Protein AF-A0A963RPZ9-F1 (afdb_monomer_lite)

Secondary structure (DSSP, 8-state):
-----SS---------SB--TT--SPPBS---S---EETTEE--TT-TTT--------PPP-

Radius of gyration: 16.12 Å; chains: 1; bounding box: 34×27×45 Å

Foldseek 3Di:
DPDDPDDDDPPPDPDAQQDDPPDPAGGHRDDDADWDADPVGTDDRPDCVGDPDDDDDDDDDD

Structure (mmCIF, N/CA/C/O backbone):
data_AF-A0A963RPZ9-F1
#
_entry.id   AF-A0A963RPZ9-F1
#
loop_
_atom_site.group_PDB
_atom_site.id
_atom_site.type_symbol
_atom_site.label_atom_id
_atom_site.label_alt_id
_atom_site.label_comp_id
_atom_site.label_asym_id
_atom_site.label_entity_id
_atom_site.label_seq_id
_atom_site.pdbx_PDB_ins_code
_atom_site.Cartn_x
_atom_site.Cartn_y
_atom_site.Cartn_z
_atom_site.occupancy
_atom_site.B_iso_or_equiv
_atom_site.auth_seq_id
_atom_site.auth_comp_id
_atom_site.auth_asym_id
_atom_site.auth_atom_id
_atom_site.pdbx_PDB_model_num
ATOM 1 N N . LEU A 1 1 ? -13.906 11.215 29.005 1.00 37.72 1 LEU A N 1
ATOM 2 C CA . LEU A 1 1 ? -12.998 12.208 28.394 1.00 37.72 1 LEU A CA 1
ATOM 3 C C . LEU A 1 1 ? -12.347 11.521 27.196 1.00 37.72 1 LEU A C 1
ATOM 5 O O . LEU A 1 1 ? -11.477 10.689 27.400 1.00 37.72 1 LEU A O 1
ATOM 9 N N . TYR A 1 2 ? -12.840 11.758 25.978 1.00 36.22 2 TYR A N 1
ATOM 10 C CA . TYR A 1 2 ? -12.232 11.247 24.738 1.00 36.22 2 TYR A CA 1
ATOM 11 C C . TYR A 1 2 ? -11.024 12.126 24.389 1.00 36.22 2 TYR A C 1
ATOM 13 O O . TYR A 1 2 ? -11.074 12.938 23.473 1.00 36.22 2 TYR A O 1
ATOM 21 N N . GLY A 1 3 ? -9.992 12.058 25.230 1.00 41.12 3 GLY A N 1
ATOM 22 C CA . GLY A 1 3 ? -8.800 12.897 25.164 1.00 41.12 3 GLY A CA 1
ATOM 23 C C . GLY A 1 3 ? -7.539 12.042 25.145 1.00 41.12 3 GLY A C 1
ATOM 24 O O . GLY A 1 3 ? -7.459 11.068 25.888 1.00 41.12 3 GLY A O 1
ATOM 25 N N . ALA A 1 4 ? -6.582 12.472 24.317 1.00 41.81 4 ALA A N 1
ATOM 26 C CA . ALA A 1 4 ? -5.271 11.884 24.020 1.00 41.81 4 ALA A CA 1
ATOM 27 C C . ALA A 1 4 ? -5.278 10.719 23.007 1.00 41.81 4 ALA A C 1
ATOM 29 O O . ALA A 1 4 ? -5.026 9.565 23.337 1.00 41.81 4 ALA A O 1
ATOM 30 N N . TRP A 1 5 ? -5.530 11.058 21.738 1.00 50.16 5 TRP A N 1
ATOM 31 C CA . TRP A 1 5 ? -5.324 10.200 20.560 1.00 50.16 5 TRP A CA 1
ATOM 32 C C . TRP A 1 5 ? -4.052 10.609 19.789 1.00 50.16 5 TRP A C 1
ATOM 34 O O . TRP A 1 5 ? -4.015 10.617 18.565 1.00 50.16 5 TRP A O 1
ATOM 44 N N . GLU A 1 6 ? -2.999 10.986 20.515 1.00 53.12 6 GLU A N 1
ATOM 45 C CA . GLU A 1 6 ? -1.697 11.358 19.956 1.00 53.12 6 GLU A CA 1
ATOM 46 C C . GLU A 1 6 ? -0.598 10.642 20.750 1.00 53.12 6 GLU A C 1
ATOM 48 O O . GLU A 1 6 ? -0.207 11.079 21.829 1.00 53.12 6 GLU A O 1
ATOM 53 N N . GLY A 1 7 ? -0.110 9.519 20.218 1.00 54.19 7 GLY A N 1
ATOM 54 C CA . GLY A 1 7 ? 1.143 8.902 20.664 1.00 54.19 7 GLY A CA 1
ATOM 55 C C . GLY A 1 7 ? 1.009 7.500 21.262 1.00 54.19 7 GLY A C 1
ATOM 56 O O . GLY A 1 7 ? 0.436 7.314 22.329 1.00 54.19 7 GLY A O 1
ATOM 57 N N . ASN A 1 8 ? 1.661 6.542 20.593 1.00 44.75 8 ASN A N 1
ATOM 58 C CA . ASN A 1 8 ? 2.022 5.190 21.049 1.00 44.75 8 ASN A CA 1
ATOM 59 C C . ASN A 1 8 ? 1.014 4.048 20.856 1.00 44.75 8 ASN A C 1
ATOM 61 O O . ASN A 1 8 ? 0.877 3.189 21.723 1.00 44.75 8 ASN A O 1
ATOM 65 N N . TRP A 1 9 ? 0.420 3.934 19.668 1.00 50.56 9 TRP A N 1
ATOM 66 C CA . TRP A 1 9 ? 0.074 2.603 19.160 1.00 50.56 9 TRP A CA 1
ATOM 67 C C . TRP A 1 9 ? 1.211 2.104 18.269 1.00 50.56 9 TRP A C 1
ATOM 69 O O . TRP A 1 9 ? 1.410 2.602 17.165 1.00 50.56 9 TRP A O 1
ATOM 79 N N . MET A 1 10 ? 1.966 1.119 18.757 1.00 54.53 10 MET A N 1
ATOM 80 C CA . MET A 1 10 ? 2.789 0.276 17.896 1.00 54.53 10 MET A CA 1
ATOM 81 C C . MET A 1 10 ? 1.849 -0.777 17.314 1.00 54.53 10 MET A C 1
ATOM 83 O O . MET A 1 10 ? 1.464 -1.720 18.006 1.00 54.53 10 MET A O 1
ATOM 87 N N . ALA A 1 11 ? 1.409 -0.593 16.072 1.00 55.81 11 ALA A N 1
ATOM 88 C CA . ALA A 1 11 ? 0.674 -1.639 15.379 1.00 55.81 11 ALA A CA 1
ATOM 89 C C . ALA A 1 11 ? 1.642 -2.803 15.125 1.00 55.81 11 ALA A C 1
ATOM 91 O O . ALA A 1 11 ? 2.447 -2.764 14.197 1.00 55.81 11 ALA A O 1
ATOM 92 N N . TYR A 1 12 ? 1.594 -3.823 15.983 1.00 57.31 12 TYR A N 1
ATOM 93 C CA . TYR A 1 12 ? 2.308 -5.075 15.759 1.00 57.31 12 TYR A CA 1
ATOM 94 C C . TYR A 1 12 ? 1.615 -5.811 14.617 1.00 57.31 12 TYR A C 1
ATOM 96 O O . TYR A 1 12 ? 0.658 -6.555 14.814 1.00 57.31 12 TYR A O 1
ATOM 104 N N . ASN A 1 13 ? 2.069 -5.544 13.400 1.00 64.88 13 ASN A N 1
ATOM 105 C CA . ASN A 1 13 ? 1.660 -6.299 12.234 1.00 64.88 13 ASN A CA 1
ATOM 106 C C . ASN A 1 13 ? 2.521 -7.575 12.179 1.00 64.88 13 ASN A C 1
ATOM 108 O O . ASN A 1 13 ? 3.739 -7.510 12.039 1.00 64.88 13 ASN A O 1
ATOM 112 N N . THR A 1 14 ? 1.874 -8.730 12.363 1.00 72.50 14 THR A N 1
ATOM 113 C CA . THR A 1 14 ? 2.485 -10.069 12.268 1.00 72.50 14 THR A CA 1
ATOM 114 C C . THR A 1 14 ? 2.235 -10.721 10.911 1.00 72.50 14 THR A C 1
ATOM 116 O O . THR A 1 14 ? 2.509 -11.907 10.742 1.00 72.50 14 THR A O 1
ATOM 119 N N . ALA A 1 15 ? 1.637 -9.988 9.971 1.00 80.12 15 ALA A N 1
ATOM 120 C CA . ALA A 1 15 ? 1.321 -10.511 8.661 1.00 80.12 15 ALA A CA 1
ATOM 121 C C . ALA A 1 15 ? 2.614 -10.654 7.857 1.00 80.12 15 ALA A C 1
ATOM 123 O O . ALA A 1 15 ? 3.363 -9.698 7.661 1.00 80.12 15 ALA A O 1
ATOM 124 N N . HIS A 1 16 ? 2.835 -11.876 7.400 1.00 82.31 16 HIS A N 1
ATOM 125 C CA . HIS A 1 16 ? 3.871 -12.266 6.463 1.00 82.31 16 HIS A CA 1
ATOM 126 C C . HIS A 1 16 ? 3.194 -12.918 5.250 1.00 82.31 16 HIS A C 1
ATOM 128 O O . HIS A 1 16 ? 2.030 -13.317 5.333 1.00 82.31 16 HIS A O 1
ATOM 134 N N . ASP A 1 17 ? 3.896 -12.992 4.120 1.00 87.94 17 ASP A N 1
ATOM 135 C CA . ASP A 1 17 ? 3.394 -13.583 2.868 1.00 87.94 17 ASP A CA 1
ATOM 136 C C . ASP A 1 17 ? 2.064 -12.967 2.386 1.00 87.94 17 ASP A C 1
ATOM 138 O O . ASP A 1 17 ? 1.131 -13.644 1.946 1.00 87.94 17 ASP A O 1
ATOM 142 N N . ILE A 1 18 ? 1.969 -11.640 2.460 1.00 88.81 18 ILE A N 1
ATOM 143 C CA . ILE A 1 18 ? 0.772 -10.873 2.123 1.00 88.81 18 ILE A CA 1
ATOM 144 C C . ILE A 1 18 ? 0.589 -10.851 0.603 1.00 88.81 18 ILE A C 1
ATOM 146 O O . ILE A 1 18 ? 1.291 -10.134 -0.112 1.00 88.81 18 ILE A O 1
ATOM 150 N N . LYS A 1 19 ? -0.406 -11.583 0.098 1.00 92.44 19 LYS A N 1
ATOM 151 C CA . LYS A 1 19 ? -0.844 -11.468 -1.298 1.00 92.44 19 LYS A CA 1
ATOM 152 C C . LYS A 1 19 ? -1.846 -10.322 -1.438 1.00 92.44 19 LYS A C 1
ATOM 154 O O . LYS A 1 19 ? -2.942 -10.382 -0.879 1.00 92.44 19 LYS A O 1
ATOM 159 N N . LEU A 1 20 ? -1.485 -9.285 -2.195 1.00 90.75 20 LEU A N 1
ATOM 160 C CA . LEU A 1 20 ? -2.393 -8.166 -2.449 1.00 90.75 20 LEU A CA 1
ATOM 161 C C . LEU A 1 20 ? -3.529 -8.592 -3.400 1.00 90.75 20 LEU A C 1
ATOM 163 O O . LEU A 1 20 ? -3.258 -9.207 -4.438 1.00 90.75 20 LEU A O 1
ATOM 167 N N . PRO A 1 21 ? -4.799 -8.273 -3.088 1.00 92.06 21 PRO A N 1
ATOM 168 C CA . PRO A 1 21 ? -5.916 -8.575 -3.974 1.00 92.06 21 PRO A CA 1
ATOM 169 C C . PRO A 1 21 ? -5.723 -7.947 -5.357 1.00 92.06 21 PRO A C 1
ATOM 171 O O . PRO A 1 21 ? -5.493 -6.746 -5.475 1.00 92.06 21 PRO A O 1
ATOM 174 N N . GLY A 1 22 ? -5.825 -8.764 -6.405 1.00 90.62 22 GLY A N 1
ATOM 175 C CA . GLY A 1 22 ? -5.674 -8.320 -7.793 1.00 90.62 22 GLY A CA 1
ATOM 176 C C . GLY A 1 22 ? -4.230 -8.162 -8.281 1.00 90.62 22 GLY A C 1
ATOM 177 O O . GLY A 1 22 ? -4.050 -7.941 -9.474 1.00 90.62 22 GLY A O 1
ATOM 178 N N . SER A 1 23 ? -3.226 -8.327 -7.412 1.00 91.38 23 SER A N 1
ATOM 179 C CA . SER A 1 23 ? -1.814 -8.246 -7.800 1.00 91.38 23 SER A CA 1
ATOM 180 C C . SER A 1 23 ? -1.317 -9.536 -8.460 1.00 91.38 23 SER A C 1
ATOM 182 O O . SER A 1 23 ? -1.561 -10.648 -7.970 1.00 91.38 23 SER A O 1
ATOM 184 N N . GLN A 1 24 ? -0.579 -9.384 -9.558 1.00 90.88 24 GLN A N 1
ATOM 185 C CA . GLN A 1 24 ? 0.168 -10.463 -10.206 1.00 90.88 24 GLN A CA 1
ATOM 186 C C . GLN A 1 24 ? 1.543 -10.680 -9.564 1.00 90.88 24 GLN A C 1
ATOM 188 O O . GLN A 1 24 ? 2.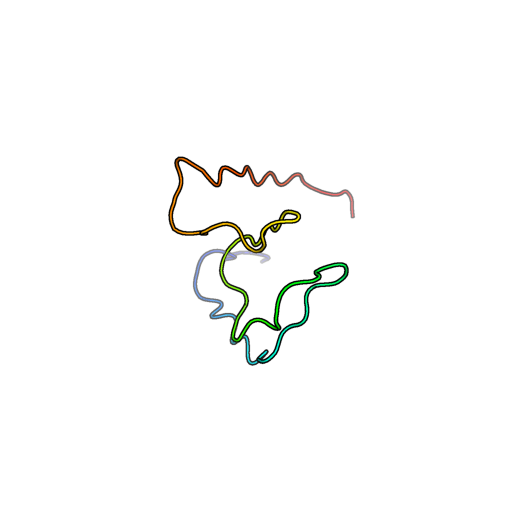071 -11.786 -9.648 1.00 90.88 24 GLN A O 1
ATOM 193 N N . GLY A 1 25 ? 2.089 -9.677 -8.875 1.00 87.44 25 GLY A N 1
ATOM 194 C CA . GLY A 1 25 ? 3.371 -9.762 -8.184 1.00 87.44 25 GLY A CA 1
ATOM 195 C C . GLY A 1 25 ? 3.396 -10.712 -6.982 1.00 87.44 25 GLY A C 1
ATOM 196 O O . GLY A 1 25 ? 2.361 -11.128 -6.453 1.00 87.44 25 GLY A O 1
ATOM 197 N N . ASP A 1 26 ? 4.601 -11.074 -6.547 1.00 91.00 26 ASP A N 1
ATOM 198 C CA . ASP A 1 26 ? 4.812 -11.999 -5.430 1.00 91.00 26 ASP A CA 1
ATOM 199 C C . ASP A 1 26 ? 4.236 -11.493 -4.099 1.00 91.00 26 ASP A C 1
ATOM 201 O O . ASP A 1 26 ? 3.960 -10.306 -3.908 1.00 91.00 26 ASP A O 1
ATOM 205 N N . ALA A 1 27 ? 4.039 -12.421 -3.162 1.00 91.75 27 ALA A N 1
ATOM 206 C CA . ALA A 1 27 ? 3.588 -12.088 -1.820 1.00 91.75 27 ALA A CA 1
ATOM 207 C C . ALA A 1 27 ? 4.622 -11.216 -1.088 1.00 91.75 27 ALA A C 1
ATOM 209 O O . ALA A 1 27 ? 5.829 -11.445 -1.168 1.00 91.75 27 ALA A O 1
ATOM 210 N N . LEU A 1 28 ? 4.140 -10.221 -0.345 1.00 88.88 28 LEU A N 1
ATOM 211 C CA . LEU A 1 28 ? 4.993 -9.306 0.402 1.00 88.88 28 LEU A CA 1
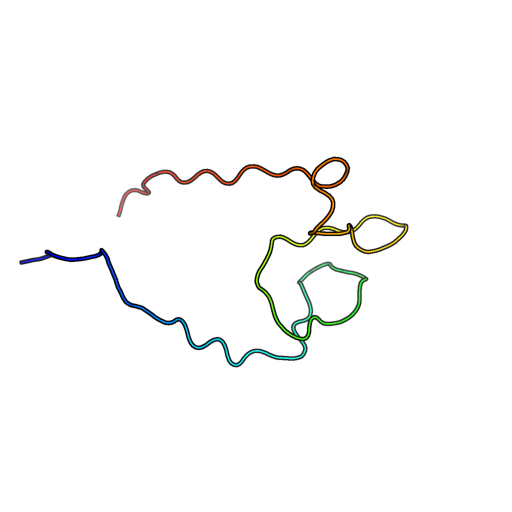ATOM 212 C C . LEU A 1 28 ? 5.336 -9.900 1.762 1.00 88.88 28 LEU A C 1
ATOM 214 O O . LEU A 1 28 ? 4.453 -10.332 2.500 1.00 88.88 28 LEU A O 1
ATOM 218 N N . GLY A 1 29 ? 6.610 -9.834 2.144 1.00 86.75 29 GLY A N 1
ATOM 219 C CA . GLY A 1 29 ? 7.025 -10.206 3.498 1.00 86.75 29 GLY A CA 1
ATOM 220 C C . GLY A 1 29 ? 6.402 -9.309 4.576 1.00 86.75 29 GLY A C 1
ATOM 221 O O . GLY A 1 29 ? 6.179 -9.768 5.689 1.00 86.75 29 GLY A O 1
ATOM 222 N N . PHE A 1 30 ? 6.108 -8.047 4.242 1.00 84.38 30 PHE A N 1
ATOM 223 C CA . PHE A 1 30 ? 5.446 -7.074 5.111 1.00 84.38 30 PHE A CA 1
ATOM 224 C C . PHE A 1 30 ? 4.872 -5.911 4.283 1.00 84.38 30 PHE A C 1
ATOM 226 O O . PHE A 1 30 ? 5.444 -5.543 3.257 1.00 84.38 30 PHE A O 1
ATOM 233 N N . PHE A 1 31 ? 3.775 -5.294 4.733 1.00 84.69 31 PHE A N 1
ATOM 234 C CA . PHE A 1 31 ? 3.143 -4.159 4.048 1.00 84.69 31 PHE A CA 1
ATOM 235 C C . PHE A 1 31 ? 3.334 -2.860 4.844 1.00 84.69 31 PHE A C 1
ATOM 237 O O . PHE A 1 31 ? 2.618 -2.607 5.813 1.00 84.69 31 PHE A O 1
ATOM 244 N N . MET A 1 32 ? 4.317 -2.049 4.436 1.00 84.25 32 MET A N 1
ATOM 245 C CA . MET A 1 32 ? 4.684 -0.788 5.108 1.00 84.25 32 MET A CA 1
ATOM 246 C C . MET A 1 32 ? 4.434 0.459 4.262 1.00 84.25 32 MET A C 1
ATOM 248 O O . MET A 1 32 ? 4.113 1.516 4.799 1.00 84.25 32 MET A O 1
ATOM 252 N N . TYR A 1 33 ? 4.608 0.343 2.948 1.00 86.25 33 TYR A N 1
ATOM 253 C CA . TYR A 1 33 ? 4.523 1.451 2.007 1.00 86.25 33 TYR A CA 1
ATOM 254 C C . TYR A 1 33 ? 3.442 1.175 0.966 1.00 86.25 33 TYR A C 1
ATOM 256 O O . TYR A 1 33 ? 3.042 0.023 0.782 1.00 86.25 33 TYR A O 1
ATOM 264 N N . PRO A 1 34 ? 2.953 2.214 0.271 1.00 89.00 34 PRO A N 1
ATOM 265 C CA . PRO A 1 34 ? 2.098 2.014 -0.885 1.00 89.00 34 PRO A CA 1
ATOM 266 C C . PRO A 1 34 ? 2.791 1.135 -1.917 1.00 89.00 34 PRO A C 1
ATOM 268 O O . PRO A 1 34 ? 3.956 1.343 -2.240 1.00 89.00 34 PRO A O 1
ATOM 271 N N . MET A 1 35 ? 2.041 0.175 -2.438 1.00 91.00 35 MET A N 1
ATOM 272 C CA . MET A 1 35 ? 2.507 -0.754 -3.455 1.00 91.00 35 MET A CA 1
ATOM 273 C C . MET A 1 35 ? 1.727 -0.496 -4.737 1.00 91.00 35 MET A C 1
ATOM 275 O O . MET A 1 35 ? 0.510 -0.300 -4.698 1.00 91.00 35 MET A O 1
ATOM 279 N N . ALA A 1 36 ? 2.420 -0.508 -5.867 1.00 90.69 36 ALA A N 1
ATOM 280 C CA . ALA A 1 36 ? 1.819 -0.443 -7.189 1.00 90.69 36 ALA A CA 1
ATOM 281 C C . ALA A 1 36 ? 2.582 -1.371 -8.134 1.00 90.69 36 ALA A C 1
ATOM 283 O O . ALA A 1 36 ? 3.780 -1.590 -7.954 1.00 90.69 36 ALA A O 1
ATOM 284 N N . GLU A 1 37 ? 1.907 -1.857 -9.170 1.00 92.06 37 GLU A N 1
ATOM 285 C CA . GLU A 1 37 ? 2.503 -2.675 -10.225 1.00 92.06 37 GLU A CA 1
ATOM 286 C C . GLU A 1 37 ? 1.950 -2.281 -11.602 1.00 92.06 37 GLU A C 1
ATOM 288 O O . GLU A 1 37 ? 0.851 -1.730 -11.716 1.00 92.06 37 GLU A O 1
ATOM 293 N N . ASN A 1 38 ? 2.724 -2.555 -12.649 1.00 90.56 38 ASN A N 1
ATOM 294 C CA . ASN A 1 38 ? 2.298 -2.522 -14.045 1.00 90.56 38 ASN A CA 1
ATOM 295 C C . ASN A 1 38 ? 2.582 -3.894 -14.702 1.00 90.56 38 ASN A C 1
ATOM 297 O O . ASN A 1 38 ? 2.927 -4.861 -14.026 1.00 90.56 38 ASN A O 1
ATOM 301 N N . ALA A 1 39 ? 2.449 -3.995 -16.028 1.00 90.94 39 ALA A N 1
ATOM 302 C CA . ALA A 1 39 ? 2.739 -5.238 -16.753 1.00 90.94 39 ALA A CA 1
ATOM 303 C C . ALA A 1 39 ? 4.209 -5.704 -16.649 1.00 90.94 39 ALA A C 1
ATOM 305 O O . ALA A 1 39 ? 4.494 -6.868 -16.920 1.00 90.94 39 ALA A O 1
ATOM 306 N N . GLU A 1 40 ? 5.130 -4.814 -16.276 1.00 89.81 40 GLU A N 1
ATOM 307 C CA . GLU A 1 40 ? 6.562 -5.084 -16.105 1.00 89.81 40 GLU A CA 1
ATOM 308 C C . GLU A 1 40 ? 6.909 -5.486 -14.660 1.00 89.81 40 GLU A C 1
ATOM 310 O O . GLU A 1 40 ? 7.998 -6.002 -14.416 1.00 89.81 40 GLU A O 1
ATOM 315 N N . GLY A 1 41 ? 5.981 -5.304 -13.714 1.00 89.75 41 GLY A N 1
ATOM 316 C CA . GLY A 1 41 ? 6.121 -5.713 -12.319 1.00 89.75 41 GLY A CA 1
ATOM 317 C C . GLY A 1 41 ? 5.909 -4.572 -11.326 1.00 89.75 41 GLY A C 1
ATOM 318 O O . GLY A 1 41 ? 5.197 -3.605 -11.596 1.00 89.75 41 GLY A O 1
ATOM 319 N N . TRP A 1 42 ? 6.499 -4.719 -10.139 1.00 91.69 42 TRP A N 1
ATOM 320 C CA . TRP A 1 42 ? 6.388 -3.753 -9.046 1.00 91.69 42 TRP A CA 1
ATOM 321 C C . TRP A 1 42 ? 7.122 -2.445 -9.352 1.00 91.69 42 TRP A C 1
ATOM 323 O O . TRP A 1 42 ? 8.249 -2.457 -9.845 1.00 91.69 42 TRP A O 1
ATOM 333 N N . PHE A 1 43 ? 6.522 -1.319 -8.966 1.00 91.25 43 PHE A N 1
ATOM 334 C CA . PHE A 1 43 ? 7.246 -0.053 -8.882 1.00 91.25 43 PHE A CA 1
ATOM 335 C C . PHE A 1 43 ? 8.207 -0.064 -7.689 1.00 91.25 43 PHE A C 1
ATOM 337 O O . PHE A 1 43 ? 7.893 -0.606 -6.625 1.00 91.25 43 PHE A O 1
ATOM 344 N N . ASP A 1 44 ? 9.355 0.598 -7.838 1.00 89.00 44 ASP A N 1
ATOM 345 C CA . ASP A 1 44 ? 10.250 0.842 -6.712 1.00 89.00 44 ASP A CA 1
ATOM 346 C C . ASP A 1 44 ? 9.686 1.943 -5.803 1.00 89.00 44 ASP A C 1
ATOM 348 O O . ASP A 1 44 ? 9.691 3.136 -6.124 1.00 89.00 44 ASP A O 1
ATOM 352 N N . GLN A 1 45 ? 9.238 1.525 -4.622 1.00 84.00 45 GLN A N 1
ATOM 353 C CA . GLN A 1 45 ? 8.703 2.398 -3.582 1.00 84.00 45 GLN A CA 1
ATOM 354 C C . GLN A 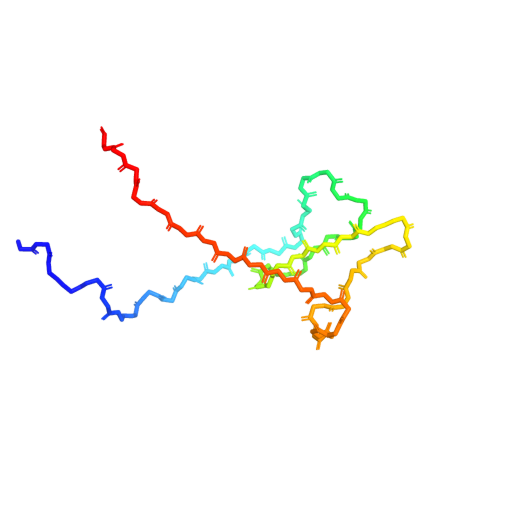1 45 ? 9.713 3.422 -3.030 1.00 84.00 45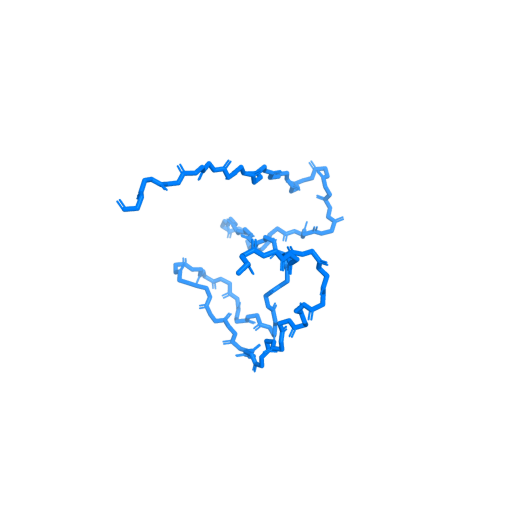 GLN A C 1
ATOM 356 O O . GLN A 1 45 ? 9.303 4.397 -2.396 1.00 84.00 45 GLN A O 1
ATOM 361 N N . TYR A 1 46 ? 11.015 3.232 -3.273 1.00 86.56 46 TYR A N 1
ATOM 362 C CA . TYR A 1 46 ? 12.083 4.144 -2.857 1.00 86.56 46 TYR A CA 1
ATOM 363 C C . TYR A 1 46 ? 12.495 5.150 -3.937 1.00 86.56 46 TYR A C 1
ATOM 365 O O . TYR A 1 46 ? 13.312 6.030 -3.655 1.00 86.56 46 TYR A O 1
ATOM 373 N N . THR A 1 47 ? 11.907 5.077 -5.137 1.00 89.25 47 THR A N 1
ATOM 374 C CA . THR A 1 47 ? 12.208 5.984 -6.252 1.00 89.25 47 THR A CA 1
ATOM 375 C C . THR A 1 47 ? 11.065 6.995 -6.459 1.00 89.25 47 THR A C 1
ATOM 377 O O . THR A 1 47 ? 10.175 6.796 -7.289 1.00 89.25 47 THR A O 1
ATOM 380 N N . PRO A 1 48 ? 11.067 8.147 -5.751 1.00 83.75 48 PRO A N 1
ATOM 381 C CA . PRO A 1 48 ? 9.957 9.108 -5.774 1.00 83.75 48 PRO A CA 1
ATOM 382 C C . PRO A 1 48 ? 9.779 9.833 -7.116 1.00 83.75 48 PRO A C 1
ATOM 384 O O . PRO A 1 48 ? 8.748 10.464 -7.349 1.00 83.75 48 PRO A O 1
ATOM 387 N N . ALA A 1 49 ? 10.777 9.789 -8.003 1.00 87.56 49 ALA A N 1
ATOM 388 C CA . ALA A 1 49 ? 10.658 10.333 -9.354 1.00 87.56 49 ALA A CA 1
ATOM 389 C C . ALA A 1 49 ? 9.705 9.496 -10.226 1.00 87.56 49 ALA A C 1
ATOM 391 O O . ALA A 1 49 ? 8.984 10.050 -11.062 1.00 87.56 49 ALA A O 1
ATOM 392 N N . GLU A 1 50 ? 9.679 8.184 -9.995 1.00 86.25 50 GLU A N 1
ATOM 393 C CA . GLU A 1 50 ? 8.946 7.201 -10.794 1.00 86.25 50 GLU A CA 1
ATOM 394 C C . GLU A 1 50 ? 7.658 6.756 -10.097 1.00 86.25 50 GLU A C 1
ATOM 396 O O . GLU A 1 50 ? 6.647 6.541 -10.762 1.00 86.25 50 GLU A O 1
ATOM 401 N N . PHE A 1 51 ? 7.642 6.738 -8.759 1.00 89.19 51 PHE A N 1
ATOM 402 C CA . PHE A 1 51 ? 6.473 6.370 -7.970 1.00 89.19 51 PHE A CA 1
ATOM 403 C C . PHE A 1 51 ? 5.972 7.527 -7.097 1.00 89.19 51 PHE A C 1
ATOM 405 O O . PHE A 1 51 ? 6.502 7.828 -6.027 1.00 89.19 51 PHE A O 1
ATOM 412 N N . ARG A 1 52 ? 4.912 8.193 -7.572 1.00 89.88 52 ARG A N 1
ATOM 413 C CA . ARG A 1 52 ? 4.270 9.334 -6.902 1.00 89.88 52 ARG A CA 1
ATOM 414 C C . ARG A 1 52 ? 2.842 8.990 -6.518 1.00 89.88 52 ARG A C 1
ATOM 416 O O . ARG A 1 52 ? 2.054 8.578 -7.363 1.00 89.88 52 ARG A O 1
ATOM 423 N N . TYR A 1 53 ? 2.489 9.238 -5.263 1.00 87.38 53 TYR A N 1
ATOM 424 C CA . TYR A 1 53 ? 1.144 9.011 -4.746 1.00 87.38 53 TYR A CA 1
ATOM 425 C C . TYR A 1 53 ? 0.716 10.143 -3.804 1.00 87.38 53 TYR A C 1
ATOM 427 O O . TYR A 1 53 ? 1.543 10.871 -3.255 1.00 87.38 53 TYR A O 1
ATOM 435 N N . LYS A 1 54 ? -0.599 10.296 -3.613 1.00 89.94 54 LYS A N 1
ATOM 436 C CA . LYS A 1 54 ? -1.200 11.230 -2.655 1.00 89.94 54 LYS A CA 1
ATOM 437 C C . LYS A 1 54 ? -2.259 10.494 -1.847 1.00 89.94 54 LYS A C 1
ATOM 439 O O . LYS A 1 54 ? -3.186 9.935 -2.422 1.00 89.94 54 LYS A O 1
ATOM 444 N N . ILE A 1 55 ? -2.135 10.535 -0.524 1.00 87.00 55 ILE A N 1
ATOM 445 C CA . ILE A 1 55 ? -3.145 10.019 0.402 1.00 87.00 55 ILE A CA 1
ATOM 446 C C . ILE A 1 55 ? -3.933 11.217 0.934 1.00 87.00 55 ILE A C 1
ATOM 448 O O . ILE A 1 55 ? -3.346 12.202 1.379 1.00 87.00 55 ILE A O 1
ATOM 452 N N . SER A 1 56 ? -5.259 11.153 0.865 1.00 90.25 56 SER A N 1
ATOM 453 C CA . SER A 1 56 ? -6.156 12.141 1.467 1.00 90.25 56 SER A CA 1
ATOM 454 C C . SER A 1 56 ? -7.175 11.437 2.346 1.00 90.25 56 SER A C 1
ATOM 456 O O . SER A 1 56 ? -7.670 10.376 1.974 1.00 90.25 56 SER A O 1
ATOM 458 N N . ALA A 1 57 ? -7.516 12.048 3.474 1.00 89.12 57 ALA A N 1
ATOM 459 C CA . ALA A 1 57 ? -8.562 11.574 4.365 1.00 89.12 57 ALA A CA 1
ATOM 460 C C . ALA A 1 57 ? -9.625 12.664 4.530 1.00 89.12 57 ALA A C 1
ATOM 462 O O . ALA A 1 57 ? -9.310 13.856 4.519 1.00 89.12 57 ALA A O 1
ATOM 463 N N . SER A 1 58 ? -10.876 12.248 4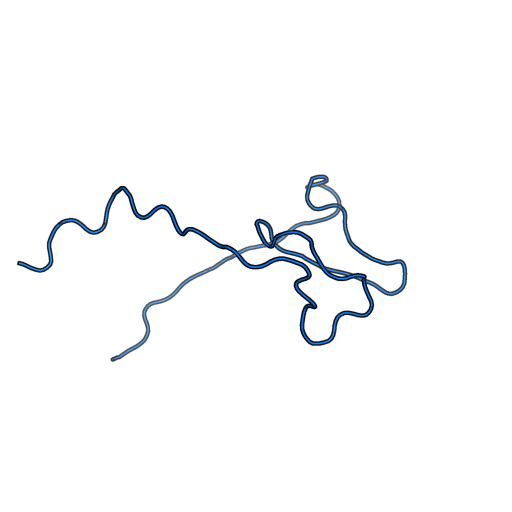.683 1.00 91.38 58 SER A N 1
ATOM 464 C CA . SER A 1 58 ? -11.997 13.114 5.034 1.00 91.38 58 SER A CA 1
ATOM 465 C C . SER A 1 58 ? -12.832 12.431 6.105 1.00 91.38 58 SER A C 1
ATOM 467 O O . SER A 1 58 ? -12.914 11.204 6.141 1.00 91.38 58 SER A O 1
ATOM 469 N N . GLU A 1 59 ? -13.467 13.223 6.960 1.00 92.38 59 GLU A N 1
ATOM 470 C CA . GLU A 1 59 ? -14.405 12.710 7.953 1.00 92.38 59 GLU A CA 1
ATOM 471 C C . GLU A 1 59 ? -15.591 12.008 7.272 1.00 92.38 59 GLU A C 1
ATOM 473 O O . GLU A 1 59 ? -16.126 12.485 6.267 1.00 92.38 59 GLU A O 1
ATOM 4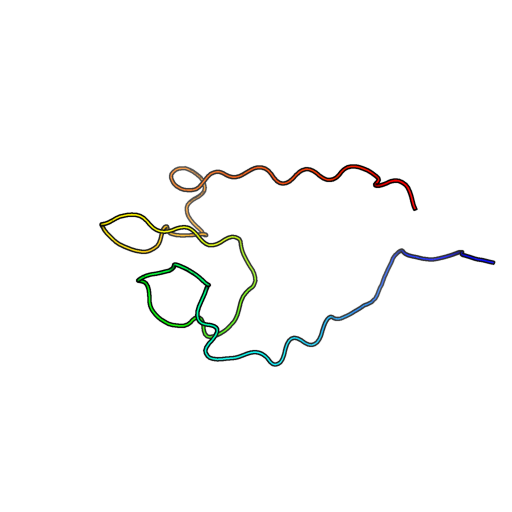78 N N . VAL A 1 60 ? -16.003 10.871 7.830 1.00 91.25 60 VAL A N 1
ATOM 479 C CA . VAL A 1 60 ? -17.241 10.182 7.460 1.00 91.25 60 VAL A CA 1
ATOM 480 C C . VAL A 1 60 ? -18.294 10.456 8.527 1.00 91.25 60 VAL A C 1
ATOM 482 O O . VAL A 1 60 ? -17.980 10.481 9.716 1.00 91.25 60 VAL A O 1
ATOM 485 N N . LYS A 1 61 ? -19.548 10.674 8.112 1.00 81.88 61 LYS A N 1
ATOM 486 C CA . LYS A 1 61 ? -20.661 10.757 9.067 1.00 81.88 61 LYS A CA 1
ATOM 487 C C . LYS A 1 61 ? -20.831 9.397 9.748 1.00 81.88 61 LYS A C 1
ATOM 489 O O . LYS A 1 61 ? -20.745 8.376 9.066 1.00 81.88 61 LYS A O 1
ATOM 494 N N . ALA A 1 62 ? -21.045 9.426 11.061 1.00 75.62 62 ALA A N 1
ATOM 495 C CA . ALA A 1 62 ? -21.338 8.245 11.870 1.00 75.62 62 ALA A CA 1
ATOM 496 C C . ALA A 1 62 ? -22.664 7.580 11.473 1.00 75.62 62 ALA A C 1
ATOM 498 O O . ALA A 1 62 ? -23.589 8.317 11.049 1.00 75.62 62 ALA A O 1
#

Sequence (62 aa):
LYGAWEGNWMAYNTAHDIKLPGSQGDALGFFMYPMAENAEGWFDQYTPAEFRYKISASEVKA

pLDDT: mean 79.93, std 16.58, range [36.22, 92.44]